Protein AF-A0A9N9EC94-F1 (afdb_monomer_lite)

Secondary structure (DSSP, 8-state):
---EE-SSTTEEEETT-S-HHHHHHHHHHHHTS---SSSS-EE--S-SPPPGGGHHHHHHHHHHT-S--SS---EEEEEEEEE-SPTT-EEEE-HHHHHT--------SEEEEE-SGGGPEEEEE-EEEEEEE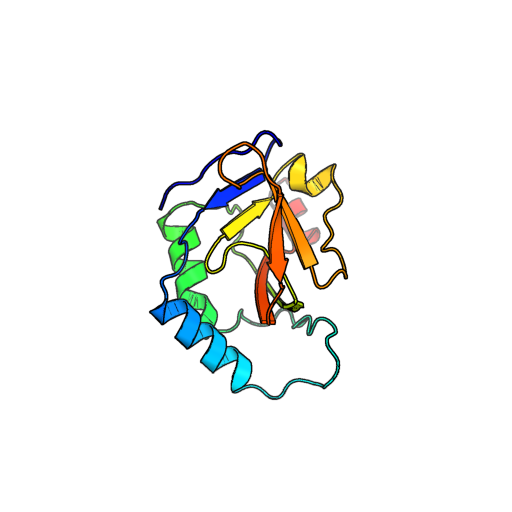EE----HHHHHHT--

Radius of gyration: 17.38 Å; chains: 1; bounding box: 45×42×43 Å

InterPro domains:
  IPR032857 Alpha-ketoglutarate-dependent dioxygenase alkB homologue 4 [PTHR12463] (87-140)
  IPR037151 Alpha-ketoglutarate-dependent dioxygenase AlkB-like superfamily [G3DSA:2.60.120.590] (1-85)
  IPR037151 Alpha-ketoglutarate-dependent dioxygenase AlkB-like superfamily [G3DSA:2.60.120.590] (86-143)

Sequence (148 aa):
MQKKATALEGLYIIEDFITETEEQELIRAIDSRIWCGNGVAKVIQNLGPLPTFTDFIIKRFKQQKIIDFEDEPNMCIINEYEAGQAPRSLLIMTKSSRYDYKHSISKDIIEWFDGGENGEKQEIIRNRRVSLTFRTVRNPEADVAINS

pLDDT: mean 77.58, std 16.12, range [35.38, 96.56]

Structure (mmCIF, N/CA/C/O backbone):
data_AF-A0A9N9EC94-F1
#
_entry.id   AF-A0A9N9EC94-F1
#
loop_
_atom_site.group_PDB
_atom_site.id
_atom_site.type_symbol
_atom_site.label_atom_id
_atom_site.label_alt_id
_atom_site.label_comp_id
_atom_site.label_asym_id
_atom_site.label_entity_id
_atom_site.label_seq_id
_atom_site.pdbx_PDB_ins_code
_atom_site.Cartn_x
_atom_site.Cartn_y
_atom_site.Cartn_z
_atom_site.occupancy
_atom_site.B_iso_or_equiv
_atom_site.auth_seq_id
_atom_site.auth_comp_id
_atom_site.auth_asym_id
_atom_site.auth_atom_id
_atom_site.pdbx_PDB_model_num
ATOM 1 N N . MET A 1 1 ? -12.043 6.870 -9.284 1.00 79.19 1 MET A N 1
ATOM 2 C CA . MET A 1 1 ? -10.903 6.980 -8.349 1.00 79.19 1 MET A CA 1
ATOM 3 C C . MET A 1 1 ? -10.167 8.275 -8.654 1.00 79.19 1 MET A C 1
ATOM 5 O O . MET A 1 1 ? -9.877 8.515 -9.820 1.00 79.19 1 MET A O 1
ATOM 9 N N . GLN A 1 2 ? -9.926 9.129 -7.657 1.00 85.44 2 GLN A N 1
ATOM 10 C CA . GLN A 1 2 ? -9.245 10.419 -7.835 1.00 85.44 2 GLN A CA 1
ATOM 11 C C . GLN A 1 2 ? -7.934 10.418 -7.046 1.00 85.44 2 GLN A C 1
ATOM 13 O O . GLN A 1 2 ? -7.939 10.143 -5.850 1.00 85.44 2 GLN A O 1
ATOM 18 N N . LYS A 1 3 ? -6.820 10.746 -7.710 1.00 88.38 3 LYS A N 1
ATOM 19 C CA . LYS A 1 3 ? -5.523 10.983 -7.061 1.00 88.38 3 LYS A CA 1
ATOM 20 C C . LYS A 1 3 ? -5.534 12.371 -6.431 1.00 88.38 3 LYS A C 1
ATOM 22 O O . LYS A 1 3 ? -5.470 13.370 -7.142 1.00 88.38 3 LYS A O 1
ATOM 27 N N . LYS A 1 4 ? -5.646 12.425 -5.104 1.00 90.31 4 LYS A N 1
ATOM 28 C CA . LYS A 1 4 ? -5.652 13.666 -4.321 1.00 90.31 4 LYS A CA 1
ATOM 29 C C . LYS A 1 4 ? -4.232 13.969 -3.848 1.00 90.31 4 LYS A C 1
ATOM 31 O O . LYS A 1 4 ? -3.599 13.124 -3.218 1.00 90.31 4 LYS A O 1
ATOM 36 N N . ALA A 1 5 ? -3.721 15.153 -4.178 1.00 89.69 5 ALA A N 1
ATOM 37 C CA . ALA A 1 5 ? -2.463 15.646 -3.624 1.00 89.69 5 ALA A CA 1
ATOM 38 C C . ALA A 1 5 ? -2.675 16.113 -2.180 1.00 89.69 5 ALA A C 1
ATOM 40 O O . ALA A 1 5 ? -3.740 16.632 -1.846 1.00 89.69 5 ALA A O 1
ATOM 41 N N . THR A 1 6 ? -1.663 15.931 -1.339 1.00 89.81 6 THR A N 1
ATOM 42 C CA . THR A 1 6 ? -1.654 16.470 0.026 1.00 89.81 6 THR A CA 1
ATOM 43 C C . THR A 1 6 ? -0.828 17.758 0.093 1.00 89.81 6 THR A C 1
ATOM 45 O O . THR A 1 6 ? -0.271 18.201 -0.911 1.00 89.81 6 THR A O 1
ATOM 48 N N . ALA A 1 7 ? -0.717 18.350 1.285 1.00 90.88 7 ALA A N 1
ATOM 49 C CA . ALA A 1 7 ? 0.191 19.471 1.525 1.00 90.88 7 ALA A CA 1
ATOM 50 C C . ALA A 1 7 ? 1.680 19.088 1.392 1.00 90.88 7 ALA A C 1
ATOM 52 O O . ALA A 1 7 ? 2.517 19.966 1.202 1.00 90.88 7 ALA A O 1
ATOM 53 N N . LEU A 1 8 ? 2.020 17.795 1.491 1.00 90.56 8 LEU A N 1
ATOM 54 C CA . LEU A 1 8 ? 3.390 17.314 1.351 1.00 90.56 8 LEU A CA 1
ATOM 55 C C . LEU A 1 8 ? 3.697 16.965 -0.110 1.00 90.56 8 LEU A C 1
ATOM 57 O O . LEU A 1 8 ? 2.999 16.162 -0.734 1.00 90.56 8 LEU A O 1
ATOM 61 N N . GLU A 1 9 ? 4.783 17.528 -0.644 1.00 92.94 9 GLU A N 1
ATOM 62 C CA . GLU A 1 9 ? 5.193 17.272 -2.022 1.00 92.94 9 GLU A CA 1
ATOM 63 C C . GLU A 1 9 ? 5.452 15.780 -2.267 1.00 92.94 9 GLU A C 1
ATOM 65 O O . GLU A 1 9 ? 6.219 15.116 -1.562 1.00 92.94 9 GLU A O 1
ATOM 70 N N . GLY A 1 10 ? 4.826 15.261 -3.324 1.00 89.44 10 GLY A N 1
ATOM 71 C CA . GLY A 1 10 ? 4.985 13.876 -3.746 1.00 89.44 10 GLY A CA 1
ATOM 72 C C . GLY A 1 10 ? 4.176 12.874 -2.920 1.00 89.44 10 GLY A C 1
ATOM 73 O O . GLY A 1 10 ? 4.227 11.682 -3.216 1.00 89.44 10 GLY A O 1
ATOM 74 N N . LEU A 1 11 ? 3.402 13.335 -1.930 1.00 91.75 11 LEU A N 1
ATOM 75 C CA . LEU A 1 11 ? 2.457 12.507 -1.190 1.00 91.75 11 LEU A CA 1
ATOM 76 C C . LEU A 1 11 ? 1.048 12.657 -1.774 1.00 91.75 11 LEU A C 1
ATOM 78 O O . LEU A 1 11 ? 0.477 13.753 -1.795 1.00 91.75 11 LEU A O 1
ATOM 82 N N . TYR A 1 12 ? 0.474 11.533 -2.202 1.00 91.81 12 TYR A N 1
ATOM 83 C CA . TYR A 1 12 ? -0.881 11.462 -2.745 1.00 91.81 12 TYR A CA 1
ATOM 84 C C . TYR A 1 12 ? -1.671 10.330 -2.102 1.00 91.81 12 TYR A C 1
ATOM 86 O O . TYR A 1 12 ? -1.105 9.301 -1.729 1.00 91.81 12 TYR A O 1
ATOM 94 N N . ILE A 1 13 ? -2.990 10.492 -2.064 1.00 91.56 13 ILE A N 1
ATOM 95 C CA . ILE A 1 13 ? -3.927 9.457 -1.637 1.00 91.56 13 ILE A CA 1
ATOM 96 C C . ILE A 1 13 ? -4.962 9.192 -2.731 1.00 91.56 13 ILE A C 1
ATOM 98 O O . ILE A 1 13 ? -5.454 10.113 -3.388 1.00 91.56 13 ILE A O 1
ATOM 102 N N . ILE A 1 14 ? -5.279 7.916 -2.935 1.00 91.69 14 ILE A N 1
ATOM 103 C CA . ILE A 1 14 ? -6.469 7.475 -3.661 1.00 91.69 14 ILE A CA 1
ATOM 104 C C . ILE A 1 14 ? -7.331 6.715 -2.661 1.00 91.69 14 ILE A C 1
ATOM 106 O O . ILE A 1 14 ? -6.959 5.636 -2.202 1.00 91.69 14 ILE A O 1
ATOM 110 N N . GLU A 1 15 ? -8.466 7.301 -2.307 1.00 91.75 15 GLU A N 1
ATOM 111 C CA . GLU A 1 15 ? -9.493 6.648 -1.493 1.00 91.75 15 GLU A CA 1
ATOM 112 C C . GLU A 1 15 ? -10.264 5.625 -2.334 1.00 91.75 15 GLU A C 1
ATOM 114 O O . GLU A 1 15 ? -10.355 5.774 -3.560 1.00 91.75 15 GLU A O 1
ATOM 119 N N . ASP A 1 16 ? -10.781 4.586 -1.671 1.00 92.94 16 ASP A N 1
ATOM 120 C CA . ASP A 1 16 ? -11.541 3.491 -2.292 1.00 92.94 16 ASP A CA 1
ATOM 121 C C . ASP A 1 16 ? -10.848 2.929 -3.547 1.00 92.94 16 ASP A C 1
ATOM 123 O O . ASP A 1 16 ? -11.448 2.735 -4.607 1.00 92.94 16 ASP A O 1
ATOM 127 N N . PHE A 1 17 ? -9.531 2.723 -3.445 1.00 95.06 17 PHE A N 1
ATOM 128 C CA . PHE A 1 17 ? -8.692 2.234 -4.536 1.00 95.06 17 PHE A CA 1
ATOM 129 C C . PHE A 1 17 ? -8.970 0.762 -4.873 1.00 95.06 17 PHE A C 1
ATOM 131 O O . PHE A 1 17 ? -8.829 0.343 -6.029 1.00 95.06 17 PHE A O 1
ATOM 138 N N . ILE A 1 18 ? -9.365 -0.020 -3.871 1.00 95.88 18 ILE A N 1
ATOM 139 C CA . ILE A 1 18 ? -9.907 -1.366 -4.052 1.00 95.88 18 ILE A CA 1
ATOM 140 C C . ILE A 1 18 ? -11.361 -1.401 -3.592 1.00 95.88 18 ILE A C 1
ATOM 142 O O . ILE A 1 18 ? -11.774 -0.622 -2.732 1.00 95.88 18 ILE A O 1
ATOM 146 N N . THR A 1 19 ? -12.142 -2.303 -4.173 1.00 95.94 19 THR A N 1
ATOM 147 C CA . THR A 1 19 ? -13.520 -2.544 -3.724 1.00 95.94 19 THR A CA 1
ATOM 148 C C . THR A 1 19 ? -13.543 -3.390 -2.449 1.00 95.94 19 THR A C 1
ATOM 150 O O . THR A 1 19 ? -12.546 -4.012 -2.084 1.00 95.94 19 THR A O 1
ATOM 153 N N . GLU A 1 20 ? -14.690 -3.451 -1.772 1.00 95.06 20 GLU A N 1
ATOM 154 C CA . GLU A 1 20 ? -14.877 -4.336 -0.614 1.00 95.06 20 GLU A CA 1
ATOM 155 C C . GLU A 1 20 ? -14.714 -5.820 -0.987 1.00 95.06 20 GLU A C 1
ATOM 157 O O . GLU A 1 20 ? -14.098 -6.584 -0.250 1.00 95.06 20 GLU A O 1
ATOM 162 N N . THR A 1 21 ? -15.191 -6.232 -2.166 1.00 96.38 21 THR A N 1
ATOM 163 C CA . THR A 1 21 ? -14.993 -7.601 -2.664 1.00 96.38 21 THR A CA 1
ATOM 164 C C . THR A 1 21 ? -13.512 -7.908 -2.885 1.00 96.38 21 THR A C 1
ATOM 166 O O . THR A 1 21 ? -13.031 -8.951 -2.452 1.00 96.38 21 THR A O 1
ATOM 169 N N . GLU A 1 22 ? -12.767 -6.983 -3.494 1.00 96.56 22 GLU A N 1
ATOM 170 C CA . GLU A 1 22 ? -11.319 -7.130 -3.688 1.00 96.56 22 GLU A CA 1
ATOM 171 C C . GLU A 1 22 ? -10.575 -7.200 -2.349 1.00 96.56 22 GLU A C 1
ATOM 173 O O . GLU A 1 22 ? -9.671 -8.015 -2.187 1.00 96.56 22 GLU A O 1
ATOM 178 N N . GLU A 1 23 ? -10.965 -6.385 -1.367 1.00 94.81 23 GLU A N 1
ATOM 179 C CA . GLU A 1 23 ? -10.430 -6.452 -0.003 1.00 94.81 23 GLU A CA 1
ATOM 180 C C . GLU A 1 23 ? -10.656 -7.834 0.625 1.00 94.81 23 GLU A C 1
ATOM 182 O O . GLU A 1 23 ? -9.709 -8.443 1.123 1.00 94.81 23 GLU A O 1
ATOM 187 N N . GLN A 1 24 ? -11.875 -8.373 0.544 1.00 93.12 24 GLN A N 1
ATOM 188 C CA . GLN A 1 24 ? -12.198 -9.706 1.062 1.00 93.12 24 GLN A CA 1
ATOM 189 C C . GLN A 1 24 ? -11.384 -10.812 0.373 1.00 93.12 24 GLN A C 1
ATOM 191 O O . GLN A 1 24 ? -10.894 -11.728 1.037 1.00 93.12 24 GLN A O 1
ATOM 196 N N . GLU A 1 25 ? -11.206 -10.728 -0.947 1.00 94.00 25 GLU A N 1
ATOM 197 C CA . GLU A 1 25 ? -10.391 -11.672 -1.718 1.00 94.00 25 GLU A CA 1
ATOM 198 C C . GLU A 1 25 ? -8.908 -11.600 -1.335 1.00 94.00 25 GLU A C 1
ATOM 200 O O . GLU A 1 25 ? -8.279 -12.643 -1.126 1.00 94.00 25 GLU A O 1
ATOM 205 N N . LEU A 1 26 ? -8.359 -10.389 -1.177 1.00 91.31 26 LEU A N 1
ATOM 206 C CA . LEU A 1 26 ? -6.988 -10.172 -0.710 1.00 91.31 26 LEU A CA 1
ATOM 207 C C . LEU A 1 26 ? -6.783 -10.768 0.686 1.00 91.31 26 LEU A C 1
ATOM 209 O O . LEU A 1 26 ? -5.837 -11.529 0.887 1.00 91.31 26 LEU A O 1
ATOM 213 N N . ILE A 1 27 ? -7.671 -10.462 1.636 1.00 90.25 27 ILE A N 1
ATOM 214 C CA . ILE A 1 27 ? -7.587 -10.976 3.009 1.00 90.25 27 ILE A CA 1
ATOM 215 C C . ILE A 1 27 ? -7.689 -12.501 3.019 1.00 90.25 27 ILE A C 1
ATOM 217 O O . ILE A 1 27 ? -6.838 -13.157 3.614 1.00 90.25 27 ILE A O 1
ATOM 221 N N . ARG A 1 28 ? -8.638 -13.096 2.283 1.00 90.38 28 ARG A N 1
ATOM 222 C CA . ARG A 1 28 ? -8.748 -14.560 2.162 1.00 90.38 28 ARG A CA 1
ATOM 223 C C . ARG A 1 28 ? -7.467 -15.181 1.593 1.00 90.38 28 ARG A C 1
ATOM 225 O O . ARG A 1 28 ? -7.006 -16.206 2.097 1.00 90.38 28 ARG A O 1
ATOM 232 N N . ALA A 1 29 ? -6.884 -14.582 0.554 1.00 88.62 29 ALA A N 1
ATOM 233 C CA . ALA A 1 29 ? -5.648 -15.072 -0.055 1.00 88.62 29 ALA A CA 1
ATOM 234 C C . ALA A 1 29 ? -4.446 -14.974 0.900 1.00 88.62 29 ALA A C 1
ATOM 236 O O . ALA A 1 29 ? -3.587 -15.858 0.898 1.00 88.62 29 ALA A O 1
ATOM 237 N N . ILE A 1 30 ? -4.395 -13.928 1.723 1.00 85.56 30 ILE A N 1
ATOM 238 C CA . ILE A 1 30 ? -3.373 -13.697 2.749 1.00 85.56 30 ILE A CA 1
ATOM 239 C C . ILE A 1 30 ? -3.545 -14.702 3.897 1.00 85.56 30 ILE A C 1
ATOM 241 O O . ILE A 1 30 ? -2.606 -15.438 4.197 1.00 85.56 30 ILE A O 1
ATOM 245 N N . ASP A 1 31 ? -4.745 -14.835 4.455 1.00 85.06 31 ASP A N 1
ATOM 246 C CA . ASP A 1 31 ? -5.043 -15.703 5.603 1.00 85.06 31 ASP A CA 1
ATOM 247 C C . ASP A 1 31 ? -4.899 -17.197 5.277 1.00 85.06 31 ASP A C 1
ATOM 249 O O . ASP A 1 31 ? -4.532 -17.991 6.139 1.00 85.06 31 ASP A O 1
ATOM 253 N N . SER A 1 32 ? -5.110 -17.593 4.017 1.00 84.25 32 SER A N 1
ATOM 254 C CA . SER A 1 32 ? -4.919 -18.983 3.565 1.00 84.25 32 SER A CA 1
ATOM 255 C C . SER A 1 32 ? -3.457 -19.459 3.558 1.00 84.25 32 SER A C 1
ATOM 257 O O . SER A 1 32 ? -3.186 -20.641 3.339 1.00 84.25 32 SER A O 1
ATOM 259 N N . ARG A 1 33 ? -2.493 -18.553 3.757 1.00 77.06 33 ARG A N 1
ATOM 260 C CA . ARG A 1 33 ? -1.059 -18.863 3.716 1.00 77.06 33 ARG A CA 1
ATOM 261 C C . ARG A 1 33 ? -0.540 -19.188 5.109 1.00 77.06 33 ARG A C 1
ATOM 263 O O . ARG A 1 33 ? -0.960 -18.605 6.097 1.00 77.06 33 ARG A O 1
ATOM 270 N N . ILE A 1 34 ? 0.450 -20.075 5.187 1.00 66.06 34 ILE A N 1
ATOM 271 C CA . ILE A 1 34 ? 1.159 -20.326 6.445 1.00 66.06 34 ILE A CA 1
ATOM 272 C C . ILE A 1 34 ? 2.102 -19.147 6.722 1.00 66.06 34 ILE A C 1
ATOM 274 O O . ILE A 1 34 ? 3.068 -18.885 5.986 1.00 66.06 34 ILE A O 1
ATOM 278 N N . TRP A 1 35 ? 1.798 -18.427 7.797 1.00 63.69 35 TRP A N 1
ATOM 279 C CA . TRP A 1 35 ? 2.608 -17.341 8.334 1.00 63.69 35 TRP A CA 1
ATOM 280 C C . TRP A 1 35 ? 3.609 -17.913 9.338 1.00 63.69 35 TRP A C 1
ATOM 282 O O . TRP A 1 35 ? 3.249 -18.716 10.197 1.00 63.69 35 TRP A O 1
ATOM 292 N N . CYS A 1 36 ? 4.881 -17.525 9.235 1.00 46.78 36 CYS A N 1
ATOM 293 C CA . CYS A 1 36 ? 5.812 -17.741 10.337 1.00 46.78 36 CYS A CA 1
ATOM 294 C C . CYS A 1 36 ? 5.377 -16.801 11.467 1.00 46.78 36 CYS A C 1
ATOM 296 O O . CYS A 1 36 ? 5.348 -15.588 11.272 1.00 46.78 36 CYS A O 1
ATOM 298 N N . GLY A 1 37 ? 4.943 -17.383 12.586 1.00 39.22 37 GLY A N 1
ATOM 299 C CA . GLY A 1 37 ? 4.377 -16.659 13.718 1.00 39.22 37 GLY A CA 1
ATOM 300 C C . GLY A 1 37 ? 5.301 -15.559 14.239 1.00 39.22 37 GLY A C 1
ATOM 301 O O . GLY A 1 37 ? 6.522 -15.716 14.239 1.00 39.22 37 GLY A O 1
ATOM 302 N N . ASN A 1 38 ? 4.656 -14.494 14.720 1.00 35.44 38 ASN A N 1
ATOM 303 C CA . ASN A 1 38 ? 5.155 -13.202 15.203 1.00 35.44 38 ASN A CA 1
ATOM 304 C C . ASN A 1 38 ? 4.986 -12.095 14.163 1.00 35.44 38 ASN A C 1
ATOM 306 O O . ASN A 1 38 ? 5.540 -12.177 13.074 1.00 35.44 38 ASN A O 1
ATOM 310 N N . GLY A 1 39 ? 4.220 -11.061 14.539 1.00 36.62 39 GLY A N 1
ATOM 311 C CA . GLY A 1 39 ? 3.925 -9.839 13.782 1.00 36.62 39 GLY A CA 1
ATOM 312 C C . GLY A 1 39 ? 5.170 -9.027 13.424 1.00 36.62 39 GLY A C 1
ATOM 313 O O . GLY A 1 39 ? 5.394 -7.926 13.917 1.00 36.62 39 GLY A O 1
ATOM 314 N N . VAL A 1 40 ? 5.994 -9.599 12.559 1.00 35.38 40 VAL A N 1
ATOM 315 C CA . VAL A 1 40 ? 7.216 -9.051 12.000 1.00 35.38 40 VAL A CA 1
ATOM 316 C C . VAL A 1 40 ? 7.148 -9.346 10.513 1.00 35.38 40 VAL A C 1
ATOM 318 O O . VAL A 1 40 ? 6.906 -10.482 10.110 1.00 35.38 40 VAL A O 1
ATOM 321 N N . ALA A 1 41 ? 7.318 -8.288 9.722 1.00 37.34 41 ALA A N 1
ATOM 322 C CA . ALA A 1 41 ? 7.334 -8.276 8.270 1.00 37.34 41 ALA A CA 1
ATOM 323 C C . ALA A 1 41 ? 7.809 -9.610 7.677 1.00 37.34 41 ALA A C 1
ATOM 325 O O . ALA A 1 41 ? 9.005 -9.908 7.662 1.00 37.34 41 ALA A O 1
ATOM 326 N N . LYS A 1 42 ? 6.881 -10.382 7.099 1.00 40.91 42 LYS A N 1
ATOM 327 C CA . LYS A 1 42 ? 7.263 -11.319 6.048 1.00 40.91 42 LYS A CA 1
ATOM 328 C C . LYS A 1 42 ? 7.576 -10.443 4.846 1.00 40.91 42 LYS A C 1
ATOM 330 O O . LYS A 1 42 ? 6.745 -10.231 3.965 1.00 40.91 42 LYS A O 1
ATOM 335 N N . VAL A 1 43 ? 8.788 -9.888 4.831 1.00 43.47 43 VAL A N 1
ATOM 336 C CA . VAL A 1 43 ? 9.408 -9.519 3.570 1.00 43.47 43 VAL A CA 1
ATOM 337 C C . VAL A 1 43 ? 9.402 -10.833 2.802 1.00 43.47 43 VAL A C 1
ATOM 339 O O . VAL A 1 43 ? 10.149 -11.755 3.126 1.00 43.47 43 VAL A O 1
ATOM 342 N N . ILE A 1 44 ? 8.504 -10.980 1.826 1.00 45.12 44 ILE A N 1
ATOM 343 C CA . ILE A 1 44 ? 8.759 -11.921 0.744 1.00 45.12 44 ILE A CA 1
ATOM 344 C C . ILE A 1 44 ? 9.948 -11.290 0.019 1.00 45.12 44 ILE A C 1
ATOM 346 O O . ILE A 1 44 ? 9.800 -10.546 -0.941 1.00 45.12 44 ILE A O 1
ATOM 350 N N . GLN A 1 45 ? 11.136 -11.487 0.593 1.00 41.72 45 GLN A N 1
ATOM 351 C CA . GLN A 1 45 ? 12.415 -10.964 0.132 1.00 41.72 45 GLN A CA 1
ATOM 352 C C . GLN A 1 45 ? 13.023 -11.936 -0.869 1.00 41.72 45 GLN A C 1
ATOM 354 O O . GLN A 1 45 ? 14.229 -12.136 -0.907 1.00 41.72 45 GLN A O 1
ATOM 359 N N . ASN A 1 46 ? 12.170 -12.575 -1.662 1.00 40.62 46 ASN A N 1
ATOM 360 C CA . ASN A 1 46 ? 12.607 -13.272 -2.846 1.00 40.62 46 ASN A CA 1
ATOM 361 C C . ASN A 1 46 ? 12.151 -12.426 -4.019 1.00 40.62 46 ASN A C 1
ATOM 363 O O . ASN A 1 46 ? 10.956 -12.178 -4.168 1.00 40.62 46 ASN A O 1
ATOM 367 N N . LEU A 1 47 ? 13.120 -12.032 -4.846 1.00 50.09 47 LEU A N 1
ATOM 368 C CA . LEU A 1 47 ? 12.982 -11.406 -6.168 1.00 50.09 47 LEU A CA 1
ATOM 369 C C . LEU A 1 47 ? 12.263 -12.336 -7.179 1.00 50.09 47 LEU A C 1
ATOM 371 O O . LEU A 1 47 ? 12.558 -12.326 -8.370 1.00 50.09 47 LEU A O 1
ATOM 375 N N . GLY A 1 48 ? 11.385 -13.217 -6.695 1.00 54.50 48 GLY A N 1
ATOM 376 C CA . GLY A 1 48 ? 10.489 -14.016 -7.511 1.00 54.50 48 GLY A CA 1
ATOM 377 C C . GLY A 1 48 ? 9.311 -13.171 -8.002 1.00 54.50 48 GLY A C 1
ATOM 378 O O . GLY A 1 48 ? 9.177 -12.007 -7.618 1.00 54.50 48 GLY A O 1
ATOM 379 N N . PRO A 1 49 ? 8.439 -13.743 -8.846 1.00 66.69 49 PRO A N 1
ATOM 380 C CA . PRO A 1 49 ? 7.273 -13.028 -9.344 1.00 66.69 49 PRO A CA 1
ATOM 381 C C . PRO A 1 49 ? 6.412 -12.525 -8.180 1.00 66.69 49 PRO A C 1
ATOM 383 O O . PRO A 1 49 ? 6.282 -13.195 -7.148 1.00 66.69 49 PRO A O 1
ATOM 386 N N . LEU A 1 50 ? 5.813 -11.344 -8.358 1.00 79.94 50 LEU A N 1
ATOM 387 C CA . LEU A 1 50 ? 4.842 -10.818 -7.406 1.00 79.94 50 LEU A CA 1
ATOM 388 C C . LEU A 1 50 ? 3.733 -11.855 -7.150 1.00 79.94 50 LEU A C 1
ATOM 390 O O . LEU A 1 50 ? 3.403 -12.644 -8.040 1.00 79.94 50 LEU A O 1
ATOM 394 N N . PRO A 1 51 ? 3.136 -11.884 -5.946 1.00 82.25 51 PRO A N 1
ATOM 395 C CA . PRO A 1 51 ? 2.051 -12.813 -5.679 1.00 82.25 51 PRO A CA 1
ATOM 396 C C . PRO A 1 51 ? 0.882 -12.583 -6.644 1.00 82.25 51 PRO A C 1
ATOM 398 O O . PRO A 1 51 ? 0.353 -11.477 -6.707 1.00 82.25 51 PRO A O 1
ATOM 401 N N . THR A 1 52 ? 0.428 -13.631 -7.332 1.00 86.44 52 THR A N 1
ATOM 402 C CA . THR A 1 52 ? -0.589 -13.533 -8.399 1.00 86.44 52 THR A CA 1
ATOM 403 C C . THR A 1 52 ? -1.920 -12.930 -7.944 1.00 86.44 52 THR A C 1
ATOM 405 O O . THR A 1 52 ? -2.613 -12.260 -8.702 1.00 86.44 52 THR A O 1
ATOM 408 N N . PHE A 1 53 ? -2.274 -13.079 -6.664 1.00 88.06 53 PHE A N 1
ATOM 409 C CA . PHE A 1 53 ? -3.467 -12.439 -6.098 1.00 88.06 53 PHE A CA 1
ATOM 410 C C . PHE A 1 53 ? -3.376 -10.896 -6.070 1.00 88.06 53 PHE A C 1
ATOM 412 O O . PHE A 1 53 ? -4.368 -10.230 -5.799 1.00 88.06 53 PHE A O 1
ATOM 419 N N . THR A 1 54 ?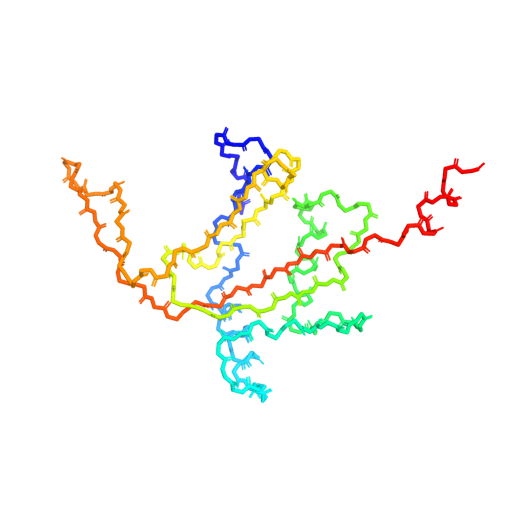 -2.204 -10.318 -6.363 1.00 89.69 54 THR A N 1
ATOM 420 C CA . THR A 1 54 ? -1.991 -8.869 -6.510 1.00 89.69 54 THR A CA 1
ATOM 421 C C . THR A 1 54 ? -2.011 -8.397 -7.971 1.00 89.69 54 THR A C 1
ATOM 423 O O . THR A 1 54 ? -1.946 -7.194 -8.219 1.00 89.69 54 THR A O 1
ATOM 426 N N . ASP A 1 55 ? -2.164 -9.297 -8.951 1.00 90.00 55 ASP A N 1
ATOM 427 C CA . ASP A 1 55 ? -2.052 -8.974 -10.383 1.00 90.00 55 ASP A CA 1
ATOM 428 C C . ASP A 1 55 ? -3.056 -7.907 -10.835 1.00 90.00 55 ASP A C 1
ATOM 430 O O . ASP A 1 55 ? -2.738 -7.044 -11.657 1.00 90.00 55 ASP A O 1
ATOM 434 N N . PHE A 1 56 ? -4.268 -7.914 -10.271 1.00 93.81 56 PHE A N 1
ATOM 435 C CA . PHE A 1 56 ? -5.286 -6.916 -10.599 1.00 93.81 56 PHE A CA 1
ATOM 436 C C . PHE A 1 56 ? -4.876 -5.501 -10.159 1.00 93.81 56 PHE A C 1
ATOM 438 O O . PHE A 1 56 ? -5.171 -4.535 -10.866 1.00 93.81 56 PHE A O 1
ATOM 445 N N . ILE A 1 57 ? -4.144 -5.376 -9.045 1.00 92.31 57 ILE A N 1
ATOM 446 C CA . ILE A 1 57 ? -3.599 -4.104 -8.554 1.00 92.31 57 ILE A CA 1
ATOM 447 C C . ILE A 1 57 ? -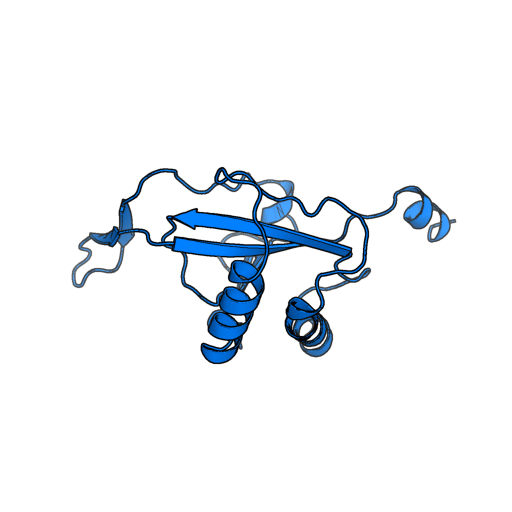2.527 -3.606 -9.523 1.00 92.31 57 ILE A C 1
ATOM 449 O O . ILE A 1 57 ? -2.570 -2.452 -9.948 1.00 92.31 57 ILE A O 1
ATOM 453 N N . ILE A 1 58 ? -1.611 -4.487 -9.938 1.00 88.12 58 ILE A N 1
ATOM 454 C CA . ILE A 1 58 ? -0.549 -4.151 -10.897 1.00 88.12 58 ILE A CA 1
ATOM 455 C C . ILE A 1 58 ? -1.146 -3.722 -12.239 1.00 88.12 58 ILE A C 1
ATOM 457 O O . ILE A 1 58 ? -0.769 -2.688 -12.796 1.00 88.12 58 ILE A O 1
ATOM 461 N N . LYS A 1 59 ? -2.142 -4.463 -12.732 1.00 90.00 59 LYS A N 1
ATOM 462 C CA . LYS A 1 59 ? -2.890 -4.107 -13.941 1.00 90.00 59 LYS A CA 1
ATOM 463 C C . LYS A 1 59 ? -3.552 -2.734 -13.802 1.00 90.00 59 LYS A C 1
ATOM 465 O O . LYS A 1 59 ? -3.450 -1.922 -14.721 1.00 90.00 59 LYS A O 1
ATOM 470 N N . ARG A 1 60 ? -4.178 -2.449 -12.655 1.00 92.25 60 ARG A N 1
ATOM 471 C CA . ARG A 1 60 ? -4.814 -1.154 -12.374 1.00 92.25 60 ARG A CA 1
ATOM 472 C C . ARG A 1 60 ? -3.800 -0.014 -12.347 1.00 92.25 60 ARG A C 1
ATOM 474 O O . ARG A 1 60 ? -4.070 1.019 -12.956 1.00 92.25 60 ARG A O 1
ATOM 481 N N . PHE A 1 61 ? -2.632 -0.199 -11.726 1.00 89.06 61 PHE A N 1
ATOM 482 C CA . PHE A 1 61 ? -1.578 0.819 -11.729 1.00 89.06 61 PHE A CA 1
ATOM 483 C C . PHE A 1 61 ? -1.158 1.204 -13.150 1.00 89.06 61 PHE A C 1
ATOM 485 O O . PHE A 1 61 ? -1.087 2.396 -13.450 1.00 89.06 61 PHE A O 1
ATOM 492 N N . LYS A 1 62 ? -0.949 0.210 -14.028 1.00 85.25 62 LYS A N 1
ATOM 493 C CA . LYS A 1 62 ? -0.578 0.427 -15.437 1.00 85.25 62 LYS A CA 1
ATOM 494 C C . LYS A 1 62 ? -1.676 1.146 -16.213 1.00 85.25 62 LYS A C 1
ATOM 496 O O . LYS A 1 62 ? -1.422 2.155 -16.863 1.00 85.25 62 LYS A O 1
ATOM 501 N N . GLN A 1 63 ? -2.907 0.643 -16.128 1.00 88.50 63 GLN A N 1
ATOM 502 C CA . GLN A 1 63 ? -4.042 1.183 -16.881 1.00 88.50 63 GLN A CA 1
ATOM 503 C C . GLN A 1 63 ? -4.366 2.628 -16.497 1.00 88.50 63 GLN A C 1
ATOM 505 O O . GLN A 1 63 ? -4.723 3.427 -17.358 1.00 88.50 63 GLN A O 1
ATOM 510 N N . GLN A 1 64 ? -4.240 2.962 -15.212 1.00 87.38 64 GLN A N 1
ATOM 511 C CA . GLN A 1 64 ? -4.587 4.282 -14.690 1.00 87.38 64 GLN A CA 1
ATOM 512 C C . GLN A 1 64 ? -3.387 5.232 -14.585 1.00 87.38 64 GLN A C 1
ATOM 514 O O . GLN A 1 64 ? -3.566 6.362 -14.136 1.00 87.38 64 GLN A O 1
ATOM 519 N N . LYS A 1 65 ? -2.177 4.798 -14.980 1.00 84.56 65 LYS A N 1
ATOM 520 C CA . LYS A 1 65 ? -0.932 5.582 -14.869 1.00 84.56 65 LYS A CA 1
ATOM 521 C C . LYS A 1 65 ? -0.765 6.210 -13.476 1.00 84.56 65 LYS A C 1
ATOM 523 O O . LYS A 1 65 ? -0.428 7.380 -13.329 1.00 84.56 65 LYS A O 1
ATOM 528 N N . ILE A 1 66 ? -1.083 5.440 -12.430 1.00 81.06 66 ILE A N 1
ATOM 529 C CA . ILE A 1 66 ? -1.097 5.933 -11.038 1.00 81.06 66 ILE A CA 1
ATOM 530 C C . ILE A 1 66 ? 0.313 6.314 -10.577 1.00 81.06 66 ILE A C 1
ATOM 532 O O . ILE A 1 66 ? 0.500 7.281 -9.824 1.00 81.06 66 ILE A O 1
ATOM 536 N N . ILE A 1 67 ? 1.286 5.543 -11.057 1.00 72.00 67 ILE A N 1
ATOM 537 C CA . ILE A 1 67 ? 2.713 5.714 -10.839 1.00 72.00 67 ILE A CA 1
ATOM 538 C C . ILE A 1 67 ? 3.355 5.809 -12.223 1.00 72.00 67 ILE A C 1
ATOM 540 O O . ILE A 1 67 ? 3.033 5.014 -13.110 1.00 72.00 67 ILE A O 1
ATOM 544 N N . ASP A 1 68 ? 4.249 6.779 -12.387 1.00 66.25 68 ASP A N 1
ATOM 545 C CA . ASP A 1 68 ? 5.117 6.893 -13.555 1.00 66.25 68 ASP A CA 1
ATOM 546 C C . ASP A 1 68 ? 6.200 5.816 -13.428 1.00 66.25 68 ASP A C 1
ATOM 548 O O . ASP A 1 68 ? 7.275 6.035 -12.870 1.00 66.25 68 ASP A O 1
ATOM 552 N N . PHE A 1 69 ? 5.862 4.591 -13.823 1.00 59.78 69 PHE A N 1
ATOM 553 C CA . PHE A 1 69 ? 6.830 3.510 -13.891 1.00 59.78 69 PHE A CA 1
ATOM 554 C C . PHE A 1 69 ? 7.707 3.729 -15.121 1.00 59.78 69 PHE A C 1
ATOM 556 O O . PHE A 1 69 ? 7.245 3.527 -16.241 1.00 59.78 69 PHE A O 1
ATOM 563 N N . GLU A 1 70 ? 8.972 4.095 -14.917 1.00 58.38 70 GLU A N 1
ATOM 564 C CA . GLU A 1 70 ? 10.002 3.638 -15.857 1.00 58.38 70 GLU A CA 1
ATOM 565 C C . GLU A 1 70 ? 10.144 2.105 -15.747 1.00 58.38 70 GLU A C 1
ATOM 567 O O . GLU A 1 70 ? 10.305 1.441 -16.763 1.00 58.38 70 GLU A O 1
ATOM 572 N N . ASP A 1 71 ? 9.891 1.533 -14.554 1.00 61.06 71 ASP A N 1
ATOM 573 C CA . ASP A 1 71 ? 9.929 0.089 -14.280 1.00 61.06 71 ASP A CA 1
ATOM 574 C C . ASP A 1 71 ? 8.741 -0.394 -13.431 1.00 61.06 71 ASP A C 1
ATOM 576 O O . ASP A 1 71 ? 8.395 0.217 -12.414 1.00 61.06 71 ASP A O 1
ATOM 580 N N . GLU A 1 72 ? 8.154 -1.540 -13.787 1.00 70.56 72 GLU A N 1
ATOM 581 C CA . GLU A 1 72 ? 7.077 -2.183 -13.020 1.00 70.56 72 GLU A CA 1
ATOM 582 C C . GLU A 1 72 ? 7.514 -2.539 -11.581 1.00 70.56 72 GLU A C 1
ATOM 584 O O . GLU A 1 72 ? 8.681 -2.883 -11.366 1.00 70.56 72 GLU A O 1
ATOM 589 N N . PRO A 1 73 ? 6.607 -2.518 -10.576 1.00 76.62 73 PRO A N 1
ATOM 590 C CA . PRO A 1 73 ? 6.952 -2.974 -9.236 1.00 76.62 73 PRO A CA 1
ATOM 591 C C . PRO A 1 73 ? 7.434 -4.418 -9.287 1.00 76.62 73 PRO A C 1
ATOM 593 O O . PRO A 1 73 ? 6.739 -5.295 -9.792 1.00 76.62 73 PRO A O 1
ATOM 596 N N . ASN A 1 74 ? 8.602 -4.669 -8.713 1.00 74.31 74 ASN A N 1
ATOM 597 C CA . ASN A 1 74 ? 9.198 -6.001 -8.628 1.00 74.31 74 ASN A CA 1
ATOM 598 C C . ASN A 1 74 ? 9.266 -6.517 -7.183 1.00 74.31 74 ASN A C 1
ATOM 600 O O . ASN A 1 74 ? 9.733 -7.624 -6.938 1.00 74.31 74 ASN A O 1
ATOM 604 N N . MET A 1 75 ? 8.774 -5.732 -6.220 1.00 76.88 75 MET A N 1
ATOM 605 C CA . MET A 1 75 ? 8.718 -6.106 -4.814 1.00 76.88 75 MET A CA 1
ATOM 606 C C . MET A 1 75 ? 7.373 -5.719 -4.192 1.00 76.88 75 MET A C 1
ATOM 608 O O . MET A 1 75 ? 6.910 -4.586 -4.337 1.00 76.88 75 MET A O 1
ATOM 612 N N . CYS A 1 76 ? 6.779 -6.649 -3.438 1.00 80.75 76 CYS A N 1
ATOM 613 C CA . CYS A 1 76 ? 5.603 -6.419 -2.600 1.00 80.75 76 CYS A CA 1
ATOM 614 C C . CYS A 1 76 ? 5.884 -6.887 -1.167 1.00 80.75 76 CYS A C 1
ATOM 616 O O . CYS A 1 76 ? 6.203 -8.053 -0.938 1.00 80.75 76 CYS A O 1
ATOM 618 N N . ILE A 1 77 ? 5.735 -5.988 -0.196 1.00 76.00 77 ILE A N 1
ATOM 619 C CA . ILE A 1 77 ? 5.849 -6.295 1.236 1.00 76.00 77 ILE A CA 1
ATOM 620 C C . ILE A 1 77 ? 4.442 -6.326 1.829 1.00 76.00 77 ILE A C 1
ATOM 622 O O . ILE A 1 77 ? 3.683 -5.377 1.640 1.00 76.00 77 ILE A O 1
ATOM 626 N N . ILE A 1 78 ? 4.112 -7.394 2.555 1.00 76.25 78 ILE A N 1
ATOM 627 C CA . ILE A 1 78 ? 2.843 -7.528 3.277 1.00 76.25 78 ILE A CA 1
ATOM 628 C C . ILE A 1 78 ? 3.129 -7.307 4.759 1.00 76.25 78 ILE A C 1
ATOM 630 O O . ILE A 1 78 ? 3.929 -8.036 5.344 1.00 76.25 78 ILE A O 1
ATOM 634 N N . ASN A 1 79 ? 2.493 -6.302 5.355 1.00 73.00 79 ASN A N 1
ATOM 635 C CA . ASN A 1 79 ? 2.620 -6.007 6.780 1.00 73.00 79 ASN A CA 1
ATOM 636 C C . ASN A 1 79 ? 1.247 -6.043 7.443 1.00 73.00 79 ASN A C 1
ATOM 638 O O . ASN A 1 79 ? 0.306 -5.463 6.902 1.00 73.00 79 ASN A O 1
ATOM 642 N N . GLU A 1 80 ? 1.172 -6.653 8.621 1.00 68.50 80 GLU A N 1
ATOM 643 C CA . GLU A 1 80 ? -0.019 -6.691 9.468 1.00 68.50 80 GLU A CA 1
ATOM 644 C C . GLU A 1 80 ? 0.257 -5.975 10.796 1.00 68.50 80 GLU A C 1
ATOM 646 O O . GLU A 1 80 ? 1.334 -6.135 11.372 1.00 68.50 80 GLU A O 1
ATOM 651 N N . TYR A 1 81 ? -0.673 -5.132 11.235 1.00 75.38 81 TYR A N 1
ATOM 652 C CA . TYR A 1 81 ? -0.594 -4.356 12.474 1.00 75.38 81 TYR A CA 1
ATOM 653 C C . TYR A 1 81 ? -1.975 -3.814 12.838 1.00 75.38 81 TYR A C 1
ATOM 655 O O . TYR A 1 81 ? -2.862 -3.757 11.998 1.00 75.38 81 TYR A O 1
ATOM 663 N N . GLU A 1 82 ? -2.148 -3.355 14.070 1.00 70.25 82 GLU A N 1
ATOM 664 C CA . GLU A 1 82 ? -3.340 -2.611 14.474 1.00 70.25 82 GLU A CA 1
ATOM 665 C C . GLU A 1 82 ? -3.185 -1.150 13.998 1.00 70.25 82 GLU A C 1
ATOM 667 O O . GLU A 1 82 ? -2.219 -0.487 14.386 1.00 70.25 82 GLU A O 1
ATOM 672 N N . ALA A 1 83 ? -4.056 -0.626 13.123 1.00 63.31 83 ALA A N 1
ATOM 673 C CA . ALA A 1 83 ? -3.937 0.763 12.633 1.00 63.31 83 ALA A CA 1
ATOM 674 C C . ALA A 1 83 ? -5.262 1.450 12.290 1.00 63.31 83 ALA A C 1
ATOM 676 O O . ALA A 1 83 ? -6.235 0.795 11.950 1.00 63.31 83 ALA A O 1
ATOM 677 N N . GLY A 1 84 ? -5.252 2.791 12.325 1.00 60.91 84 GLY A N 1
ATOM 678 C CA . GLY A 1 84 ? -6.403 3.660 12.067 1.00 60.91 84 GLY A CA 1
ATOM 679 C C . GLY A 1 84 ? -6.402 4.341 10.694 1.00 60.91 84 GLY A C 1
ATOM 680 O O . GLY A 1 84 ? -7.154 5.285 10.480 1.00 60.91 84 GLY A O 1
ATOM 681 N N . GLN A 1 85 ? -5.565 3.905 9.743 1.00 60.72 85 GLN A N 1
ATOM 682 C CA . GLN A 1 85 ? -5.652 4.417 8.366 1.00 60.72 85 GLN A CA 1
ATOM 683 C C . GLN A 1 85 ? -6.918 3.908 7.676 1.00 60.72 85 GLN A C 1
ATOM 685 O O . GLN A 1 85 ? -7.288 2.747 7.849 1.00 60.72 85 GLN A O 1
ATOM 690 N N . ALA A 1 86 ? -7.520 4.752 6.832 1.00 74.75 86 ALA A N 1
ATOM 691 C CA . ALA A 1 86 ? -8.706 4.386 6.068 1.00 74.75 86 ALA A CA 1
ATOM 692 C C . ALA A 1 86 ? -8.452 3.110 5.234 1.00 74.75 86 ALA A C 1
ATOM 694 O O . ALA A 1 86 ? -7.486 3.074 4.453 1.00 74.75 86 ALA A O 1
ATOM 695 N N . PRO A 1 87 ? -9.287 2.064 5.383 1.00 86.94 87 PRO A N 1
ATOM 696 C CA . PRO A 1 87 ? -9.142 0.826 4.628 1.00 86.94 87 PRO A CA 1
ATOM 697 C C . PRO A 1 87 ? -9.306 1.083 3.128 1.00 86.94 87 PRO A C 1
ATOM 699 O O . PRO A 1 87 ? -9.837 2.112 2.708 1.00 86.94 87 PRO A O 1
ATOM 702 N N . ARG A 1 88 ? -8.824 0.143 2.308 1.00 93.06 88 ARG A N 1
ATOM 703 C CA . ARG A 1 88 ? -8.935 0.176 0.835 1.00 93.06 88 ARG A CA 1
ATOM 704 C C . ARG A 1 88 ? -8.306 1.387 0.133 1.00 93.06 88 ARG A C 1
ATOM 706 O O . ARG A 1 88 ? -8.511 1.577 -1.065 1.00 93.06 88 ARG A O 1
ATOM 713 N N . SER A 1 89 ? -7.522 2.195 0.841 1.00 91.50 89 SER A N 1
ATOM 714 C CA . SER A 1 89 ? -6.828 3.352 0.279 1.00 91.50 89 SER A CA 1
ATOM 715 C C . SER A 1 89 ? -5.451 2.986 -0.288 1.00 91.50 89 SER A C 1
ATOM 717 O O . SER A 1 89 ? -4.788 2.049 0.165 1.00 91.50 89 SER A O 1
ATOM 719 N N . LEU A 1 90 ? -5.005 3.749 -1.287 1.00 92.56 90 LEU A N 1
ATOM 720 C CA . LEU A 1 90 ? -3.640 3.707 -1.805 1.00 92.56 90 LEU A CA 1
ATOM 721 C C . LEU A 1 90 ? -2.907 4.996 -1.438 1.00 92.56 90 LEU A C 1
ATOM 723 O O . LEU A 1 90 ? -3.269 6.079 -1.900 1.00 92.56 90 LEU A O 1
ATOM 727 N N . LEU A 1 91 ? -1.834 4.854 -0.662 1.00 91.19 91 LEU A N 1
ATOM 728 C CA . LEU A 1 91 ? -0.884 5.925 -0.386 1.00 91.19 91 LEU A CA 1
ATOM 729 C C . LEU A 1 91 ? 0.268 5.865 -1.394 1.00 91.19 91 LEU A C 1
ATOM 731 O O . LEU A 1 91 ? 0.914 4.828 -1.546 1.00 91.19 91 LEU A O 1
ATOM 735 N N . ILE A 1 92 ? 0.544 6.982 -2.062 1.00 90.94 92 ILE A N 1
ATOM 736 C CA . ILE A 1 92 ? 1.621 7.106 -3.047 1.00 90.94 92 ILE A CA 1
ATOM 737 C C . ILE A 1 92 ? 2.651 8.081 -2.487 1.00 90.94 92 ILE A C 1
ATOM 739 O O . ILE A 1 92 ? 2.316 9.227 -2.200 1.00 90.94 92 ILE A O 1
ATOM 743 N N . MET A 1 93 ? 3.896 7.622 -2.357 1.00 90.25 93 MET A N 1
ATOM 744 C CA . MET A 1 93 ? 5.022 8.427 -1.879 1.00 90.25 93 MET A CA 1
ATOM 745 C C . MET A 1 93 ? 6.083 8.534 -2.973 1.00 90.25 93 MET A C 1
ATOM 747 O O . MET A 1 93 ? 6.730 7.540 -3.315 1.00 90.25 93 MET A O 1
ATOM 751 N N . THR A 1 94 ? 6.280 9.737 -3.500 1.00 88.38 94 THR A N 1
ATOM 752 C CA . THR A 1 94 ? 7.339 10.094 -4.454 1.00 88.38 94 THR A CA 1
ATOM 753 C C . THR A 1 94 ? 8.093 11.336 -3.976 1.00 88.38 94 THR A C 1
ATOM 755 O O . THR A 1 94 ? 7.656 12.010 -3.041 1.00 88.38 94 THR A O 1
ATOM 758 N N . LYS A 1 95 ? 9.236 11.642 -4.608 1.00 89.38 95 LYS A N 1
ATOM 759 C CA . LYS A 1 95 ? 10.021 12.866 -4.352 1.00 89.38 95 LYS A CA 1
ATOM 760 C C . LYS A 1 95 ? 10.230 13.118 -2.848 1.00 89.38 95 LYS A C 1
ATOM 762 O O . LYS A 1 95 ? 10.585 12.182 -2.131 1.00 89.38 95 LYS A O 1
ATOM 767 N N . SER A 1 96 ? 9.985 14.340 -2.373 1.00 91.00 96 SER A N 1
ATOM 768 C CA . SER A 1 96 ? 10.237 14.754 -0.994 1.00 91.00 96 SER A CA 1
ATOM 769 C C . SER A 1 96 ? 9.576 13.830 0.028 1.00 91.00 96 SER A C 1
ATOM 771 O O . SER A 1 96 ? 10.260 13.311 0.908 1.00 91.00 96 SER A O 1
ATOM 773 N N . SER A 1 97 ? 8.296 13.475 -0.156 1.00 90.19 97 SER A N 1
ATOM 774 C CA . SER A 1 97 ? 7.606 12.537 0.744 1.00 90.19 97 SER A CA 1
ATOM 775 C C . SER A 1 97 ? 8.315 11.188 0.909 1.00 90.19 97 SER A C 1
ATOM 777 O O . SER A 1 97 ? 8.179 10.547 1.950 1.00 90.19 97 SER A O 1
ATOM 779 N N . ARG A 1 98 ? 9.075 10.749 -0.104 1.00 88.62 98 ARG A N 1
ATOM 780 C CA . ARG A 1 98 ? 9.805 9.481 -0.094 1.00 88.62 98 ARG A CA 1
ATOM 781 C C . ARG A 1 98 ? 11.250 9.613 0.379 1.00 88.62 98 ARG A C 1
ATOM 783 O O . ARG A 1 98 ? 11.732 8.687 1.031 1.00 88.62 98 ARG A O 1
ATOM 790 N N . TYR A 1 99 ? 11.941 10.679 -0.010 1.00 88.00 99 TYR A N 1
ATOM 791 C CA . TYR A 1 99 ? 13.388 10.805 0.187 1.00 88.00 99 TYR A CA 1
ATOM 792 C C . TYR A 1 99 ? 13.761 11.667 1.391 1.00 88.00 99 TYR A C 1
ATOM 794 O O . TYR A 1 99 ? 14.735 11.353 2.072 1.00 88.00 99 TYR A O 1
ATOM 802 N N . ASP A 1 100 ? 12.959 12.683 1.703 1.00 94.25 100 ASP A N 1
ATOM 803 C CA . ASP A 1 100 ? 13.319 13.685 2.711 1.00 94.25 100 ASP A CA 1
ATOM 804 C C . ASP A 1 100 ? 12.654 13.402 4.066 1.00 94.25 100 ASP A C 1
ATOM 806 O O . ASP A 1 100 ? 13.136 13.842 5.110 1.00 94.25 100 ASP A O 1
ATOM 810 N N . TYR A 1 101 ? 11.556 12.636 4.070 1.00 92.12 101 TYR A N 1
ATOM 811 C CA . TYR A 1 101 ? 10.747 12.375 5.260 1.00 92.12 101 TYR A CA 1
ATOM 812 C C . TYR A 1 101 ? 10.839 10.927 5.738 1.00 92.12 101 TYR A C 1
ATOM 814 O O . TYR A 1 101 ? 10.868 9.965 4.967 1.00 92.12 101 TYR A O 1
ATOM 822 N N . LYS A 1 102 ? 10.797 10.768 7.064 1.00 89.75 102 LYS A N 1
ATOM 823 C CA . LYS A 1 102 ? 10.591 9.472 7.715 1.00 89.75 102 LYS A CA 1
ATOM 824 C C . LYS A 1 102 ? 9.098 9.258 7.933 1.00 89.75 102 LYS A C 1
ATOM 826 O O . LYS A 1 102 ? 8.421 10.130 8.466 1.00 89.75 102 LYS A O 1
ATOM 831 N N . HIS A 1 103 ? 8.604 8.079 7.571 1.00 87.62 103 HIS A N 1
ATOM 832 C CA . HIS A 1 103 ? 7.256 7.634 7.912 1.00 87.62 103 HIS A CA 1
ATOM 833 C C . HIS A 1 103 ? 7.335 6.537 8.972 1.00 87.62 103 HIS A C 1
ATOM 835 O O . HIS A 1 103 ? 8.249 5.712 8.968 1.00 87.62 103 HIS A O 1
ATOM 841 N N . SER A 1 104 ? 6.375 6.533 9.889 1.00 84.69 104 SER A N 1
ATOM 842 C CA . SER A 1 104 ? 6.228 5.493 10.902 1.00 84.69 104 SER A CA 1
ATOM 843 C C . SER A 1 104 ? 4.754 5.315 11.236 1.00 84.69 104 SER A C 1
ATOM 845 O O . SER A 1 104 ? 3.934 6.185 10.945 1.00 84.69 104 SER A O 1
ATOM 847 N N . ILE A 1 105 ? 4.422 4.172 11.820 1.00 81.44 105 ILE A N 1
ATOM 848 C CA . ILE A 1 105 ? 3.095 3.892 12.355 1.00 81.44 105 ILE A CA 1
ATOM 849 C C . ILE A 1 105 ? 3.271 3.846 13.871 1.00 81.44 105 ILE A C 1
ATOM 851 O O . ILE A 1 105 ? 4.150 3.125 14.351 1.00 81.44 105 ILE A O 1
ATOM 855 N N . SER A 1 106 ? 2.489 4.642 14.612 1.00 82.50 106 SER A N 1
ATOM 856 C CA . SER A 1 106 ? 2.513 4.588 16.084 1.00 82.50 106 SER A CA 1
ATOM 857 C C . SER A 1 106 ? 2.214 3.163 16.572 1.00 82.50 106 SER A C 1
ATOM 859 O O . SER A 1 106 ? 1.609 2.379 15.845 1.00 82.50 106 SER A O 1
ATOM 861 N N . LYS A 1 107 ? 2.613 2.816 17.796 1.00 79.50 107 LYS A N 1
ATOM 862 C CA . LYS A 1 107 ? 2.241 1.547 18.448 1.00 79.50 107 LYS A CA 1
ATOM 863 C C . LYS A 1 107 ? 1.005 1.669 19.336 1.00 79.50 107 LYS A C 1
ATOM 865 O O . LYS A 1 107 ? 0.542 0.658 19.855 1.00 79.50 107 LYS A O 1
ATOM 870 N N . ASP A 1 108 ? 0.497 2.883 19.519 1.00 82.31 108 ASP A N 1
ATOM 871 C CA . ASP A 1 108 ? -0.688 3.127 20.338 1.00 82.31 108 ASP A CA 1
ATOM 872 C C . ASP A 1 108 ? -1.889 2.390 19.743 1.00 82.31 108 ASP A C 1
ATOM 874 O O . ASP A 1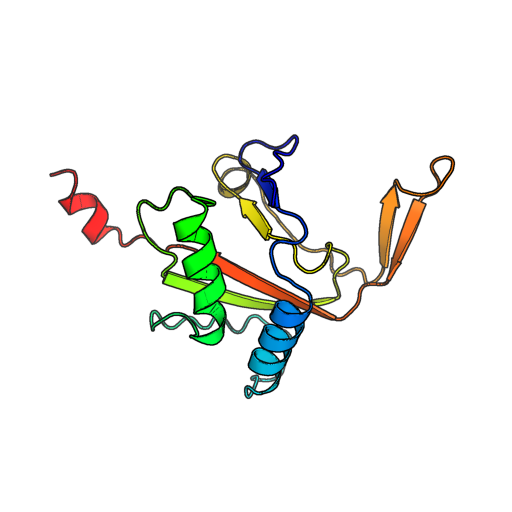 108 ? -1.997 2.290 18.527 1.00 82.31 108 ASP A O 1
ATOM 878 N N . ILE A 1 109 ? -2.779 1.849 20.573 1.00 82.00 109 ILE A N 1
ATOM 879 C CA . ILE A 1 109 ? -4.001 1.157 20.113 1.00 82.00 109 ILE A CA 1
ATOM 880 C C . ILE A 1 109 ? -5.110 2.166 19.787 1.00 82.00 109 ILE A C 1
ATOM 882 O O . ILE A 1 109 ? -6.024 1.871 19.024 1.00 82.00 109 ILE A O 1
ATOM 886 N N . ILE A 1 110 ? -5.008 3.371 20.339 1.00 83.31 110 ILE A N 1
ATOM 887 C CA . ILE A 1 110 ? -5.994 4.433 20.200 1.00 83.31 110 ILE A CA 1
ATOM 888 C C . ILE A 1 110 ? -5.354 5.579 19.417 1.00 83.31 110 ILE A C 1
ATOM 890 O O . ILE A 1 110 ? -4.293 6.076 19.797 1.00 83.31 110 ILE A O 1
ATOM 894 N N . GLU A 1 111 ? -5.998 5.995 18.330 1.00 84.06 111 GLU A N 1
ATOM 895 C CA . GLU A 1 111 ? -5.675 7.226 17.609 1.00 84.06 111 GLU A CA 1
ATOM 896 C C . GLU A 1 111 ? -6.724 8.300 17.880 1.00 84.06 111 GLU A C 1
ATOM 898 O O . GLU A 1 111 ? -7.885 8.006 18.160 1.00 84.06 111 GLU A O 1
ATOM 903 N N . TRP A 1 112 ? -6.307 9.555 17.746 1.00 82.44 112 TRP A N 1
ATOM 904 C CA . TRP A 1 112 ? -7.178 10.716 17.868 1.00 82.44 112 TRP A CA 1
ATOM 905 C C . TRP A 1 112 ? -7.115 11.513 16.576 1.00 82.44 112 TRP A C 1
ATOM 907 O O . TRP A 1 112 ? -6.019 11.793 16.088 1.00 82.44 112 TRP A O 1
ATOM 917 N N . PHE A 1 113 ? -8.266 11.916 16.051 1.00 78.31 113 PHE A N 1
ATOM 918 C CA . PHE A 1 113 ? -8.326 12.797 14.892 1.00 78.31 113 PHE A CA 1
ATOM 919 C C . PHE A 1 113 ? -9.316 13.934 15.111 1.00 78.31 113 PHE A C 1
ATOM 921 O O . PHE A 1 113 ? -10.316 13.800 15.822 1.00 78.31 113 PHE A O 1
ATOM 928 N N . ASP A 1 114 ? -9.009 15.068 14.493 1.00 73.25 114 ASP A N 1
ATOM 929 C CA . ASP A 1 114 ? -9.865 16.244 14.520 1.00 73.25 114 ASP A CA 1
ATOM 930 C C . ASP A 1 114 ? -10.996 16.019 13.504 1.00 73.25 114 ASP A C 1
ATOM 932 O O . ASP A 1 114 ? -10.805 16.154 12.295 1.00 73.25 114 ASP A O 1
ATOM 936 N N . GLY A 1 115 ? -12.157 15.578 13.994 1.00 65.25 115 GLY A N 1
ATOM 937 C CA . GLY A 1 115 ? -13.293 15.192 13.148 1.00 65.25 115 GLY A CA 1
ATOM 938 C C . GLY A 1 115 ? -14.659 15.216 13.835 1.00 65.25 115 GLY A C 1
ATOM 939 O O . GLY A 1 115 ? -15.667 14.957 13.180 1.00 65.25 115 GLY A O 1
ATOM 940 N N . GLY A 1 116 ? -14.719 15.533 15.132 1.00 63.88 116 GLY A N 1
ATOM 941 C CA . GLY A 1 116 ? -15.974 15.665 15.863 1.00 63.88 116 GLY A CA 1
ATOM 942 C C . GLY A 1 116 ? -16.734 16.932 15.490 1.00 63.88 116 GLY A C 1
ATOM 943 O O . GLY A 1 116 ? -16.145 17.974 15.184 1.00 63.88 116 GLY A O 1
ATOM 944 N N . GLU A 1 117 ? -18.063 16.855 15.553 1.00 58.78 117 GLU A N 1
ATOM 945 C CA . 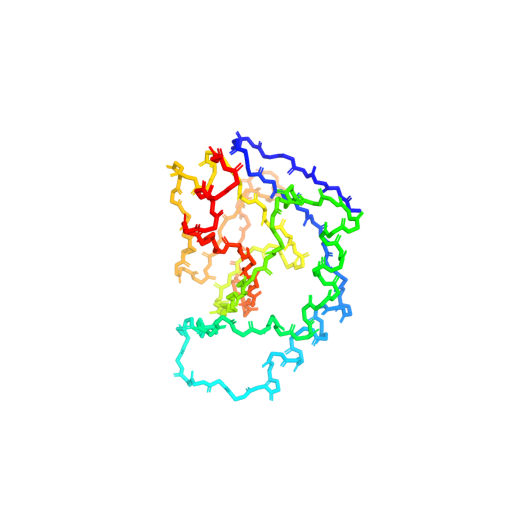GLU A 1 117 ? -18.909 18.043 15.499 1.00 58.78 117 GLU A CA 1
ATOM 946 C C . GLU A 1 117 ? -18.469 19.001 16.624 1.00 58.78 117 GLU A C 1
ATOM 948 O O . GLU A 1 117 ? -18.324 18.596 17.773 1.00 58.78 117 GLU A O 1
ATOM 953 N N . ASN A 1 118 ? -18.199 20.267 16.286 1.00 71.00 118 ASN A N 1
ATOM 954 C CA . ASN A 1 118 ? -17.675 21.315 17.185 1.00 71.00 118 ASN A CA 1
ATOM 955 C C . ASN A 1 118 ? -16.187 21.227 17.582 1.00 71.00 118 ASN A C 1
ATOM 957 O O . ASN A 1 118 ? -15.768 21.904 18.521 1.00 71.00 118 ASN A O 1
ATOM 961 N N . GLY A 1 119 ? -15.363 20.471 16.849 1.00 71.00 119 GLY A N 1
ATOM 962 C CA . GLY A 1 119 ? -13.916 20.413 17.104 1.00 71.00 119 GLY A CA 1
ATOM 963 C C . GLY A 1 119 ? -13.527 19.461 18.236 1.00 71.00 119 GLY A C 1
ATOM 964 O O . GLY A 1 119 ? -12.402 19.518 18.734 1.00 71.00 119 GLY A O 1
ATOM 965 N N . GLU A 1 120 ? -14.443 18.579 18.638 1.00 77.94 120 GLU A N 1
ATOM 966 C CA . GLU A 1 120 ? -14.117 17.461 19.513 1.00 77.94 120 GLU A CA 1
ATOM 967 C C . GLU A 1 120 ? -13.190 16.473 18.793 1.00 77.94 120 GLU A C 1
ATOM 969 O O . GLU A 1 120 ? -13.326 16.195 17.596 1.00 77.94 120 GLU A O 1
ATOM 974 N N . LYS A 1 121 ? -12.229 15.924 19.539 1.00 80.25 121 LYS A N 1
ATOM 975 C CA . LYS A 1 121 ? -11.383 14.843 19.037 1.00 80.25 121 LYS A CA 1
ATOM 976 C C . LYS A 1 121 ? -12.190 13.561 19.011 1.00 80.25 121 LYS A C 1
ATOM 978 O O . LYS A 1 121 ? -12.772 13.178 20.023 1.00 80.25 121 LYS A O 1
ATOM 983 N N . GLN A 1 122 ? -12.179 12.885 17.874 1.00 79.81 122 GLN A N 1
ATOM 984 C CA . GLN A 1 122 ? -12.758 11.558 17.755 1.00 79.81 122 GLN A CA 1
ATOM 985 C C . GLN A 1 122 ? -11.696 10.499 18.029 1.00 79.81 122 GLN A C 1
ATOM 987 O O . GLN A 1 122 ? -10.542 10.624 17.611 1.00 79.81 122 GLN A O 1
ATOM 992 N N . GLU A 1 123 ? -12.1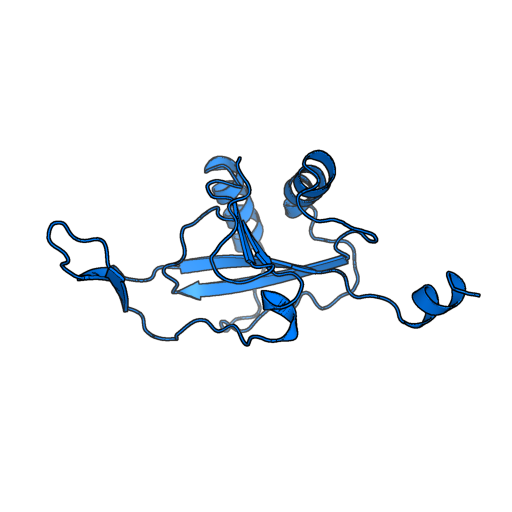12 9.470 18.759 1.00 85.62 123 GLU A N 1
ATOM 993 C CA . GLU A 1 123 ? -11.301 8.306 19.082 1.00 85.62 123 GLU A CA 1
ATOM 994 C C . GLU A 1 123 ? -11.436 7.249 17.978 1.00 85.62 123 GLU A C 1
ATOM 996 O O . GLU A 1 123 ? -12.547 6.903 17.571 1.00 85.62 123 GLU A O 1
ATOM 1001 N N . ILE A 1 124 ? -10.310 6.702 17.518 1.00 80.88 124 ILE A N 1
ATOM 1002 C CA . ILE A 1 124 ? -10.267 5.494 16.689 1.00 80.88 124 ILE A CA 1
ATOM 1003 C C . ILE A 1 124 ? -9.555 4.408 17.476 1.00 80.88 124 ILE A C 1
ATOM 1005 O O . ILE A 1 124 ? -8.344 4.476 17.697 1.00 80.88 124 ILE A O 1
ATOM 1009 N N . ILE A 1 125 ? -10.298 3.365 17.829 1.00 83.12 125 ILE A N 1
ATOM 1010 C CA . ILE A 1 125 ? -9.713 2.119 18.313 1.00 83.12 125 ILE A CA 1
ATOM 1011 C C . ILE A 1 125 ? -9.227 1.345 17.094 1.00 83.12 125 ILE A C 1
ATOM 1013 O O . ILE A 1 125 ? -10.004 0.983 16.207 1.00 83.12 125 ILE A O 1
ATOM 1017 N N . ARG A 1 126 ? -7.921 1.114 17.042 1.00 81.31 126 ARG A N 1
ATOM 1018 C CA . ARG A 1 126 ? -7.282 0.376 15.961 1.00 81.31 126 ARG A CA 1
ATOM 1019 C C . ARG A 1 126 ? -7.711 -1.080 15.981 1.00 81.31 126 ARG A C 1
ATOM 1021 O O . ARG A 1 126 ? -7.824 -1.696 17.038 1.00 81.31 126 ARG A O 1
ATOM 1028 N N . ASN A 1 127 ? -7.911 -1.607 14.784 1.00 81.00 127 ASN A N 1
ATOM 1029 C CA . ASN A 1 127 ? -8.173 -3.010 14.537 1.00 81.00 127 ASN A CA 1
ATOM 1030 C C . ASN A 1 127 ? -7.145 -3.565 13.547 1.00 81.00 127 ASN A C 1
ATOM 1032 O O . ASN A 1 127 ? -6.310 -2.830 12.999 1.00 81.00 127 ASN A O 1
ATOM 1036 N N . ARG A 1 128 ? -7.231 -4.879 13.321 1.00 84.06 128 ARG A N 1
ATOM 1037 C CA . ARG A 1 128 ? -6.378 -5.611 12.393 1.00 84.06 128 ARG A CA 1
ATOM 1038 C C . ARG A 1 128 ? -6.345 -4.906 11.039 1.00 84.06 128 ARG A C 1
ATOM 1040 O O . ARG A 1 128 ? -7.339 -4.872 10.315 1.00 84.06 128 ARG A O 1
ATOM 1047 N N . ARG A 1 129 ? -5.162 -4.441 10.654 1.00 84.94 129 ARG A N 1
ATOM 1048 C CA . ARG A 1 129 ? -4.879 -3.868 9.346 1.00 84.94 129 ARG A CA 1
ATOM 1049 C C . ARG A 1 129 ? -3.813 -4.679 8.636 1.00 84.94 129 ARG A C 1
ATOM 1051 O O . ARG A 1 129 ? -2.724 -4.902 9.157 1.00 84.94 129 ARG A O 1
ATOM 1058 N N . VAL A 1 130 ? -4.086 -4.991 7.375 1.00 86.50 130 VAL A N 1
ATOM 1059 C CA . VAL A 1 130 ? -3.095 -5.503 6.432 1.00 86.50 130 VAL A CA 1
ATOM 1060 C C . VAL A 1 130 ? -2.738 -4.405 5.431 1.00 86.50 130 VAL A C 1
ATOM 1062 O O . VAL A 1 130 ? -3.604 -3.695 4.925 1.00 86.50 130 VAL A O 1
ATOM 1065 N N . SER A 1 131 ? -1.450 -4.243 5.138 1.00 88.25 131 SER A N 1
ATOM 1066 C CA . SER A 1 131 ? -0.957 -3.320 4.114 1.00 88.25 131 SER A CA 1
ATOM 1067 C C . SER A 1 131 ? -0.060 -4.032 3.114 1.00 88.25 131 SER A C 1
ATOM 1069 O O . SER A 1 131 ? 0.799 -4.832 3.487 1.00 88.25 131 SER A O 1
ATOM 1071 N N . LEU A 1 132 ? -0.252 -3.697 1.839 1.00 89.25 132 LEU A N 1
ATOM 1072 C CA . LEU A 1 132 ? 0.562 -4.147 0.717 1.00 89.25 132 LEU A CA 1
ATOM 1073 C C . LEU A 1 132 ? 1.410 -2.970 0.234 1.00 89.25 132 LEU A C 1
ATOM 1075 O O . LEU A 1 132 ? 0.883 -1.943 -0.188 1.00 89.25 132 LEU A O 1
ATOM 1079 N N . THR A 1 133 ? 2.730 -3.095 0.323 1.00 88.44 133 THR A N 1
ATOM 1080 C CA . THR A 1 133 ? 3.677 -2.064 -0.112 1.00 88.44 133 THR A CA 1
ATOM 1081 C C . THR A 1 133 ? 4.377 -2.508 -1.386 1.00 88.44 133 THR A C 1
ATOM 1083 O O . THR A 1 133 ? 5.239 -3.383 -1.335 1.00 88.44 133 THR A O 1
ATOM 1086 N N . PHE A 1 134 ? 4.055 -1.862 -2.505 1.00 87.19 134 PHE A N 1
ATOM 1087 C CA . PHE A 1 134 ? 4.673 -2.114 -3.808 1.00 87.19 134 PHE A CA 1
ATOM 1088 C C . PHE A 1 134 ? 5.855 -1.169 -4.042 1.00 87.19 134 PHE A C 1
ATOM 1090 O O . PHE A 1 134 ? 5.761 0.030 -3.766 1.00 87.19 134 PHE A O 1
ATOM 1097 N N . ARG A 1 135 ? 6.988 -1.699 -4.516 1.00 83.50 135 ARG A N 1
ATOM 1098 C CA . ARG A 1 135 ? 8.206 -0.931 -4.820 1.00 83.50 135 ARG A CA 1
ATOM 1099 C C . ARG A 1 135 ? 8.930 -1.535 -6.023 1.00 83.50 135 ARG A C 1
ATOM 1101 O O . ARG A 1 135 ? 8.843 -2.738 -6.256 1.00 83.50 135 ARG A O 1
ATOM 1108 N N . THR A 1 136 ? 9.692 -0.700 -6.715 1.00 80.12 136 THR A N 1
ATOM 1109 C CA . THR A 1 136 ? 10.685 -1.130 -7.702 1.00 80.12 136 THR A CA 1
ATOM 1110 C C . THR A 1 136 ? 12.066 -1.028 -7.066 1.00 80.12 136 THR A C 1
ATOM 1112 O O . THR A 1 136 ? 12.483 0.049 -6.635 1.00 80.12 136 THR A O 1
ATOM 1115 N N . VAL A 1 137 ? 12.766 -2.153 -6.969 1.00 75.62 137 VAL A N 1
ATOM 1116 C CA . VAL A 1 137 ? 14.202 -2.191 -6.692 1.00 75.62 137 VAL A CA 1
ATOM 1117 C C . VAL A 1 137 ? 14.918 -2.006 -8.025 1.00 75.62 137 VAL A C 1
ATOM 1119 O O . VAL A 1 137 ? 14.772 -2.849 -8.909 1.00 75.62 137 VAL A O 1
ATOM 1122 N N . ARG A 1 138 ? 15.649 -0.899 -8.178 1.00 72.00 138 ARG A N 1
ATOM 1123 C CA . ARG A 1 138 ? 16.462 -0.639 -9.371 1.00 72.00 138 ARG A CA 1
ATOM 1124 C C . ARG A 1 138 ? 17.729 -1.481 -9.324 1.00 72.00 138 ARG A C 1
ATOM 1126 O O . ARG A 1 138 ? 18.338 -1.594 -8.258 1.00 72.00 138 ARG A O 1
ATOM 1133 N N . ASN A 1 139 ? 18.104 -2.073 -10.456 1.00 67.19 139 ASN A N 1
ATOM 1134 C CA . ASN A 1 139 ? 19.395 -2.732 -10.601 1.00 67.19 139 ASN A CA 1
ATOM 1135 C C . ASN A 1 139 ? 20.425 -1.682 -11.054 1.00 67.19 139 ASN A C 1
ATOM 1137 O O . ASN A 1 139 ? 20.339 -1.232 -12.197 1.00 67.19 139 ASN A O 1
ATOM 1141 N N . PRO A 1 140 ? 21.410 -1.316 -10.213 1.00 61.12 140 PRO A N 1
ATOM 1142 C CA . PRO A 1 140 ? 22.395 -0.295 -10.562 1.00 61.12 140 PRO A CA 1
ATOM 1143 C C . PRO A 1 140 ? 23.179 -0.620 -11.841 1.00 61.12 140 PRO A C 1
ATOM 1145 O O . PRO A 1 140 ? 23.589 0.290 -12.551 1.00 61.12 140 PRO A O 1
ATOM 1148 N N . GLU A 1 141 ? 23.379 -1.903 -12.155 1.00 59.78 141 GLU A N 1
ATOM 1149 C CA . GLU A 1 141 ? 24.124 -2.334 -13.346 1.00 59.78 141 GLU A CA 1
ATOM 1150 C C . GLU A 1 141 ? 23.324 -2.158 -14.648 1.00 59.78 141 GLU A C 1
ATOM 1152 O O . GLU A 1 141 ? 23.911 -1.943 -15.706 1.00 59.78 141 GLU A O 1
ATOM 1157 N N . ALA A 1 142 ? 21.989 -2.201 -14.578 1.00 57.12 142 ALA A N 1
ATOM 1158 C CA . ALA A 1 142 ? 21.117 -1.971 -15.730 1.00 57.12 142 ALA A CA 1
ATOM 1159 C C . ALA A 1 142 ? 20.953 -0.470 -16.035 1.00 57.12 142 ALA A C 1
ATOM 1161 O O . ALA A 1 142 ? 20.916 -0.082 -17.201 1.00 57.12 142 ALA A O 1
ATOM 1162 N N . ASP A 1 143 ? 20.940 0.377 -15.000 1.00 52.62 143 ASP A N 1
ATOM 1163 C CA . ASP A 1 143 ? 20.767 1.832 -15.131 1.00 52.62 143 ASP A CA 1
ATOM 1164 C C . ASP A 1 143 ? 21.981 2.528 -15.790 1.00 52.62 143 ASP A C 1
ATOM 1166 O O . ASP A 1 143 ? 21.837 3.574 -16.430 1.00 52.62 143 ASP A O 1
ATOM 1170 N N . VAL A 1 144 ? 23.187 1.954 -15.677 1.00 53.62 144 VAL A N 1
ATOM 1171 C CA . VAL A 1 144 ? 24.410 2.483 -16.319 1.00 53.62 144 VAL A CA 1
ATOM 1172 C C . VAL A 1 144 ? 24.420 2.209 -17.829 1.00 53.62 144 VAL A C 1
ATOM 1174 O O . VAL A 1 144 ? 24.843 3.064 -18.606 1.00 53.62 144 VAL A O 1
ATOM 1177 N N . ALA A 1 145 ? 23.898 1.059 -18.268 1.00 49.25 145 ALA A N 1
ATOM 1178 C CA . ALA A 1 145 ? 23.912 0.644 -19.673 1.00 49.25 145 ALA A CA 1
ATOM 1179 C C . ALA A 1 145 ? 22.958 1.449 -20.577 1.00 49.25 145 ALA A C 1
ATOM 1181 O O . ALA A 1 145 ? 23.133 1.456 -21.790 1.00 49.25 145 ALA A O 1
ATOM 1182 N N . ILE A 1 146 ? 21.961 2.128 -20.003 1.00 49.91 146 ILE A N 1
ATOM 1183 C CA . ILE A 1 146 ? 20.993 2.959 -20.744 1.00 49.91 146 ILE A CA 1
ATOM 1184 C C . ILE A 1 146 ? 21.520 4.394 -20.946 1.00 49.91 146 ILE A C 1
ATOM 1186 O O . ILE A 1 146 ? 21.066 5.106 -21.838 1.00 49.91 146 ILE A O 1
ATOM 1190 N N . ASN A 1 147 ? 22.513 4.809 -20.153 1.00 45.03 147 ASN A N 1
ATOM 1191 C CA . ASN A 1 147 ? 23.120 6.144 -20.197 1.00 45.03 147 ASN A CA 1
ATOM 1192 C C . ASN A 1 147 ? 24.532 6.154 -20.826 1.00 45.03 147 ASN A C 1
ATOM 1194 O O . ASN A 1 147 ? 25.266 7.129 -20.654 1.00 45.03 147 ASN A O 1
ATOM 1198 N N . SER A 1 148 ? 24.910 5.071 -21.519 1.00 41.34 148 SER A N 1
ATOM 1199 C CA . SER A 1 148 ? 26.182 4.886 -22.243 1.00 41.34 148 SER A CA 1
ATOM 1200 C C . SER A 1 148 ? 25.947 4.877 -23.750 1.00 41.34 148 SER A C 1
ATOM 1202 O O . SER A 1 148 ? 26.770 5.473 -24.477 1.00 41.34 148 SER A O 1
#

Foldseek 3Di:
DDWADDPDPFKTKDPLQDPPVLVVLVVVVVVPDDDPDDQDKPFPVDLDADDPSCVVVQVVCVVVVVDVDPDGFSGKIKGKDFADPRPNMDITGDDCSPPVDDDDGDNDQWDWDQDDDPRDIDIDRTDIDMDIDTDHDDDPVVVVVVVD

Organism: NCBI:txid1348616